Protein AF-A0A935BLL2-F1 (afdb_monomer)

Structure (mmCIF, N/CA/C/O backbone):
data_AF-A0A935BLL2-F1
#
_entry.id   AF-A0A935BLL2-F1
#
loop_
_atom_site.group_PDB
_atom_site.id
_atom_site.type_symbol
_atom_site.label_atom_id
_atom_site.label_alt_id
_atom_site.label_comp_id
_atom_site.label_asym_id
_atom_site.label_entity_id
_atom_site.label_seq_id
_atom_site.pdbx_PDB_ins_code
_atom_site.Cartn_x
_atom_site.Cartn_y
_atom_site.Cartn_z
_atom_site.occupancy
_atom_site.B_iso_or_equiv
_atom_site.auth_seq_id
_atom_site.auth_comp_id
_atom_site.auth_asym_id
_atom_site.auth_atom_id
_atom_site.pdbx_PDB_model_num
ATOM 1 N N . MET A 1 1 ? -3.555 -1.370 -5.092 1.00 89.94 1 MET A N 1
ATOM 2 C CA . MET A 1 1 ? -2.962 -0.899 -3.821 1.00 89.94 1 MET A CA 1
ATOM 3 C C . MET A 1 1 ? -3.740 0.278 -3.264 1.00 89.94 1 MET A C 1
ATOM 5 O O . MET A 1 1 ? -4.274 0.136 -2.180 1.00 89.94 1 MET A O 1
ATOM 9 N N . ASP A 1 2 ? -3.873 1.375 -4.012 1.00 93.38 2 ASP A N 1
ATOM 10 C CA . ASP A 1 2 ? -4.537 2.609 -3.559 1.00 93.38 2 ASP A CA 1
ATOM 11 C C . ASP A 1 2 ? -5.944 2.386 -2.970 1.00 93.38 2 ASP A C 1
ATOM 13 O O . ASP A 1 2 ? -6.155 2.646 -1.793 1.00 93.38 2 ASP A O 1
ATOM 17 N N . ALA A 1 3 ? -6.838 1.716 -3.709 1.00 95.31 3 ALA A N 1
ATOM 18 C CA . ALA A 1 3 ? -8.188 1.385 -3.232 1.00 95.31 3 ALA A CA 1
ATOM 19 C C . ALA A 1 3 ? -8.226 0.550 -1.933 1.00 95.31 3 ALA A C 1
ATOM 21 O O . ALA A 1 3 ? -9.169 0.647 -1.151 1.00 95.31 3 ALA A O 1
ATOM 22 N N . ARG A 1 4 ? -7.202 -0.283 -1.690 1.00 95.75 4 ARG A N 1
ATOM 23 C CA . ARG A 1 4 ? -7.076 -1.048 -0.438 1.00 95.75 4 ARG A CA 1
ATOM 24 C C . ARG A 1 4 ? -6.693 -0.125 0.715 1.00 95.75 4 ARG A C 1
ATOM 26 O O . ARG A 1 4 ? -7.204 -0.275 1.817 1.00 95.75 4 ARG A O 1
ATOM 33 N N . LEU A 1 5 ? -5.825 0.851 0.455 1.00 95.31 5 LEU A N 1
ATOM 34 C CA . LEU A 1 5 ? -5.431 1.837 1.452 1.00 95.31 5 LEU A CA 1
ATOM 35 C C . LEU A 1 5 ? -6.572 2.819 1.763 1.00 95.31 5 LEU A C 1
ATOM 37 O O . LEU A 1 5 ? -6.803 3.089 2.936 1.00 95.31 5 LEU A O 1
ATOM 41 N N . ASP A 1 6 ? -7.351 3.244 0.760 1.00 96.31 6 ASP A N 1
ATOM 42 C CA . ASP A 1 6 ? -8.578 4.040 0.960 1.00 96.31 6 ASP A CA 1
ATOM 43 C C . ASP A 1 6 ? -9.572 3.310 1.876 1.00 96.31 6 ASP A C 1
ATOM 45 O O . ASP A 1 6 ? -10.129 3.879 2.819 1.00 96.31 6 ASP A O 1
ATOM 49 N N . ALA A 1 7 ? -9.793 2.018 1.612 1.00 96.31 7 ALA A N 1
ATOM 50 C CA . ALA A 1 7 ? -10.669 1.193 2.431 1.00 96.31 7 ALA A CA 1
ATOM 51 C C . ALA A 1 7 ? -10.125 1.053 3.860 1.00 96.31 7 ALA A C 1
ATOM 53 O O . ALA A 1 7 ? -10.882 1.205 4.819 1.00 96.31 7 ALA A O 1
ATOM 54 N N . ALA A 1 8 ? -8.819 0.819 4.018 1.00 96.00 8 ALA A N 1
ATOM 55 C CA . ALA A 1 8 ? -8.183 0.737 5.329 1.00 96.00 8 ALA A CA 1
ATOM 56 C C . ALA A 1 8 ? -8.356 2.032 6.140 1.00 96.00 8 ALA A C 1
ATOM 58 O O . ALA A 1 8 ? -8.732 1.957 7.307 1.00 96.00 8 ALA A O 1
ATOM 59 N N . GLU A 1 9 ? -8.165 3.207 5.534 1.00 94.94 9 GLU A N 1
ATOM 60 C CA . GLU A 1 9 ? -8.391 4.507 6.187 1.00 94.94 9 GLU A CA 1
ATOM 61 C C . GLU A 1 9 ? -9.846 4.665 6.648 1.00 94.94 9 GLU A C 1
ATOM 63 O O . GLU A 1 9 ? -10.109 5.032 7.795 1.00 94.94 9 GLU A O 1
ATOM 68 N N . LYS A 1 10 ? -10.810 4.304 5.793 1.00 95.75 10 LYS A N 1
ATOM 69 C CA . LYS A 1 10 ? -12.238 4.337 6.143 1.00 95.75 10 LYS A CA 1
ATOM 70 C C . LYS A 1 10 ? -12.564 3.437 7.342 1.00 95.75 10 LYS A C 1
ATOM 72 O O . LYS A 1 10 ? -13.338 3.823 8.226 1.00 95.75 10 LYS A O 1
ATOM 77 N N . TRP A 1 11 ? -12.004 2.229 7.372 1.00 95.12 11 TRP A N 1
ATOM 78 C CA . TRP A 1 11 ? -12.240 1.274 8.455 1.00 95.12 11 TRP A CA 1
ATOM 79 C C . TRP A 1 11 ? -11.522 1.663 9.750 1.00 95.12 11 TRP A C 1
ATOM 81 O O . TRP A 1 11 ? -12.099 1.473 10.824 1.00 95.12 11 TRP A O 1
ATOM 91 N N . ALA A 1 12 ? -10.334 2.270 9.659 1.00 92.38 12 ALA A N 1
ATOM 92 C CA . ALA A 1 12 ? -9.607 2.832 10.797 1.00 92.38 12 ALA A CA 1
ATOM 93 C C . ALA A 1 12 ? -10.436 3.917 11.505 1.00 92.38 12 ALA A C 1
ATOM 95 O O . ALA A 1 12 ? -10.716 3.786 12.701 1.00 92.38 12 ALA A O 1
ATOM 96 N N . GLY A 1 13 ? -10.970 4.883 10.746 1.00 91.06 13 GLY A N 1
ATOM 97 C CA . GLY A 1 13 ? -11.833 5.938 11.290 1.00 91.06 13 GLY A CA 1
ATOM 98 C C . GLY A 1 13 ? -13.141 5.409 11.897 1.00 91.06 13 GLY A C 1
ATOM 99 O O . GLY A 1 13 ? -13.664 5.967 12.860 1.00 91.06 13 GLY A O 1
ATOM 100 N N . SER A 1 14 ? -13.641 4.275 11.395 1.00 93.38 14 SER A N 1
ATOM 101 C CA . SER A 1 14 ? -14.833 3.592 11.925 1.00 93.38 14 SER A CA 1
ATOM 102 C C . SER A 1 14 ? -14.530 2.628 13.082 1.00 93.38 14 SER A C 1
ATOM 104 O O . SER A 1 14 ? -15.436 1.941 13.557 1.00 93.38 14 SER A O 1
ATOM 106 N N . ARG A 1 15 ? -13.266 2.538 13.524 1.00 91.44 15 ARG A N 1
ATOM 107 C CA . ARG A 1 15 ? -12.765 1.594 14.543 1.00 91.44 15 ARG A CA 1
ATOM 108 C C . ARG A 1 15 ? -13.042 0.118 14.226 1.00 91.44 15 ARG A C 1
ATOM 110 O O . ARG A 1 15 ? -13.068 -0.722 15.125 1.00 91.44 15 ARG A O 1
ATOM 117 N N . GLN A 1 16 ? -13.223 -0.214 12.949 1.00 94.00 16 GLN A N 1
ATOM 118 C CA . GLN A 1 16 ? -13.378 -1.589 12.475 1.00 94.00 16 GLN A CA 1
ATOM 119 C C . GLN A 1 16 ? -12.002 -2.171 12.144 1.00 94.00 16 GLN A C 1
ATOM 121 O O . GLN A 1 16 ? -11.615 -2.302 10.982 1.00 94.00 16 GLN A O 1
ATOM 126 N N . PHE A 1 17 ? -11.233 -2.475 13.190 1.00 92.06 17 PHE A N 1
ATOM 127 C CA . PHE A 1 17 ? -9.819 -2.821 13.045 1.00 92.06 17 PHE A CA 1
ATOM 128 C C . PHE A 1 17 ? -9.585 -4.142 12.308 1.00 92.06 17 PHE A C 1
ATOM 130 O O . PHE A 1 17 ? -8.645 -4.224 11.526 1.00 92.06 17 PHE A O 1
ATOM 137 N N . ASP A 1 18 ? -10.450 -5.143 12.475 1.00 93.19 18 ASP A N 1
ATOM 138 C CA . ASP A 1 18 ? -10.292 -6.430 11.784 1.00 93.19 18 ASP A CA 1
ATOM 139 C C . ASP A 1 18 ? -10.403 -6.259 10.260 1.00 93.19 18 ASP A C 1
ATOM 141 O O . ASP A 1 18 ? -9.546 -6.716 9.502 1.00 93.19 18 ASP A O 1
ATOM 145 N N . THR A 1 19 ? -11.410 -5.508 9.802 1.00 95.38 19 THR A N 1
ATOM 146 C CA . THR A 1 19 ? -11.587 -5.180 8.381 1.00 95.38 19 THR A CA 1
ATOM 147 C C . THR A 1 19 ? -10.441 -4.315 7.864 1.00 95.38 19 THR A C 1
ATOM 149 O O . THR A 1 19 ? -9.909 -4.577 6.788 1.00 95.38 19 THR A O 1
ATOM 152 N N . MET A 1 20 ? -9.999 -3.329 8.651 1.00 96.00 20 MET A N 1
ATOM 153 C CA . MET A 1 20 ? -8.827 -2.514 8.327 1.00 96.00 20 MET A CA 1
ATOM 154 C C . MET A 1 20 ? -7.576 -3.384 8.124 1.00 96.00 20 MET A C 1
ATOM 156 O O . MET A 1 20 ? -6.865 -3.204 7.137 1.00 96.00 20 MET A O 1
ATOM 160 N N . PHE A 1 21 ? -7.302 -4.344 9.012 1.00 95.44 21 PHE A N 1
ATOM 161 C CA . PHE A 1 21 ? -6.142 -5.229 8.879 1.00 95.44 21 PHE A CA 1
ATOM 162 C C . PHE A 1 21 ? -6.223 -6.131 7.652 1.00 95.44 21 PHE A C 1
ATOM 164 O O . PHE A 1 21 ? -5.198 -6.337 7.005 1.00 95.44 21 PHE A O 1
ATOM 171 N N . ASN A 1 22 ? -7.413 -6.612 7.288 1.00 96.94 22 ASN A N 1
ATOM 172 C CA . ASN A 1 22 ? -7.600 -7.369 6.049 1.00 96.94 22 ASN A CA 1
ATOM 173 C C . ASN A 1 22 ? -7.229 -6.532 4.817 1.00 96.94 22 ASN A C 1
ATOM 175 O O . ASN A 1 22 ? -6.504 -7.004 3.938 1.00 96.94 22 ASN A O 1
ATOM 179 N N . GLU A 1 23 ? -7.655 -5.268 4.775 1.00 97.50 23 GLU A N 1
ATOM 180 C CA . GLU A 1 23 ? -7.300 -4.358 3.682 1.00 97.50 23 GLU A CA 1
ATOM 181 C C . GLU A 1 23 ? -5.798 -4.039 3.657 1.00 97.50 23 GLU A C 1
ATOM 183 O O . GLU A 1 23 ? -5.171 -4.080 2.595 1.00 97.50 23 GLU A O 1
ATOM 188 N N . LEU A 1 24 ? -5.182 -3.807 4.823 1.00 96.44 24 LEU A N 1
ATOM 189 C CA . LEU A 1 24 ? -3.736 -3.594 4.932 1.00 96.44 24 LEU A CA 1
ATOM 190 C C . LEU A 1 24 ? -2.922 -4.842 4.560 1.00 96.44 24 LEU A C 1
ATOM 192 O O . LEU A 1 24 ? -1.835 -4.716 3.997 1.00 96.44 24 LEU A O 1
ATOM 196 N N . GLY A 1 25 ? -3.419 -6.041 4.864 1.00 96.44 25 GLY A N 1
ATOM 197 C CA . GLY A 1 25 ? -2.824 -7.308 4.438 1.00 96.44 25 GLY A CA 1
ATOM 198 C C . GLY A 1 25 ? -2.861 -7.463 2.919 1.00 96.44 25 GLY A C 1
ATOM 199 O O . GLY A 1 25 ? -1.839 -7.758 2.303 1.00 96.44 25 GLY A O 1
ATOM 200 N N . GLY A 1 26 ? -4.004 -7.16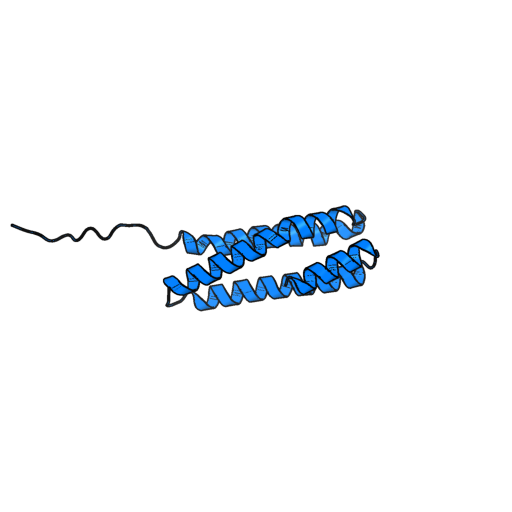4 2.295 1.00 97.06 26 GLY A N 1
ATOM 201 C CA . GLY A 1 26 ? -4.129 -7.150 0.837 1.00 97.06 26 GLY A CA 1
ATOM 202 C C . GLY A 1 26 ? -3.236 -6.097 0.173 1.00 97.06 26 GLY A C 1
ATOM 203 O O . GLY A 1 26 ? -2.610 -6.366 -0.850 1.00 97.06 26 GLY A O 1
ATOM 204 N N . PHE A 1 27 ? -3.127 -4.906 0.767 1.00 96.69 27 PHE A N 1
ATOM 205 C CA . PHE A 1 27 ? -2.186 -3.877 0.324 1.00 96.69 27 PHE A CA 1
ATOM 206 C C . PHE A 1 27 ? -0.733 -4.375 0.363 1.00 96.69 27 PHE A C 1
ATOM 208 O O . PHE A 1 27 ? -0.012 -4.219 -0.623 1.00 96.69 27 PHE A O 1
ATOM 215 N N . HIS A 1 28 ? -0.324 -5.001 1.471 1.00 96.00 28 HIS A N 1
ATOM 216 C CA . HIS A 1 28 ? 1.016 -5.562 1.638 1.00 96.00 28 HIS A CA 1
ATOM 217 C C . HIS A 1 28 ? 1.311 -6.632 0.580 1.00 96.00 28 HIS A C 1
ATOM 219 O O . HIS A 1 28 ? 2.321 -6.531 -0.111 1.00 96.00 28 HIS A O 1
ATOM 225 N N . ALA A 1 29 ? 0.400 -7.590 0.386 1.00 95.62 29 ALA A N 1
ATOM 226 C CA . ALA A 1 29 ? 0.564 -8.663 -0.593 1.00 95.62 29 ALA A CA 1
ATOM 227 C C . ALA A 1 29 ? 0.729 -8.134 -2.026 1.00 95.62 29 ALA A C 1
ATOM 229 O O . ALA A 1 29 ? 1.604 -8.588 -2.754 1.00 95.62 29 ALA A O 1
ATOM 230 N N . LEU A 1 30 ? -0.062 -7.129 -2.424 1.00 95.06 30 LEU A N 1
ATOM 231 C CA . LEU A 1 30 ? 0.065 -6.520 -3.752 1.00 95.06 30 LEU A CA 1
ATOM 232 C C . LEU A 1 30 ? 1.429 -5.855 -3.956 1.00 95.06 30 LEU A C 1
ATOM 234 O O . LEU A 1 30 ? 1.982 -5.901 -5.054 1.00 95.06 30 LEU A O 1
ATOM 238 N N . MET A 1 31 ? 1.944 -5.184 -2.926 1.00 93.38 31 MET A N 1
ATOM 239 C CA . MET A 1 31 ? 3.246 -4.523 -2.984 1.00 93.38 31 MET A CA 1
ATOM 240 C C . MET A 1 31 ? 4.388 -5.534 -3.085 1.00 93.38 31 MET A C 1
ATOM 242 O O . MET A 1 31 ? 5.301 -5.318 -3.881 1.00 93.38 31 MET A O 1
ATOM 246 N N . ASP A 1 32 ? 4.319 -6.622 -2.319 1.00 91.88 32 ASP A N 1
ATOM 247 C CA . ASP A 1 32 ? 5.304 -7.704 -2.369 1.00 91.88 32 ASP A CA 1
ATOM 248 C C . ASP A 1 32 ? 5.325 -8.380 -3.752 1.00 91.88 32 ASP A C 1
ATOM 250 O O . ASP A 1 32 ? 6.374 -8.435 -4.393 1.00 91.88 32 ASP A O 1
ATOM 254 N N . ASP A 1 33 ? 4.153 -8.742 -4.284 1.00 92.69 33 ASP A N 1
ATOM 255 C CA . ASP A 1 33 ? 4.001 -9.314 -5.632 1.00 92.69 33 ASP A CA 1
ATOM 256 C C . ASP A 1 33 ? 4.515 -8.362 -6.728 1.00 92.69 33 ASP A C 1
ATOM 258 O O . ASP A 1 33 ? 5.224 -8.764 -7.651 1.00 92.69 33 ASP A O 1
ATOM 262 N N . SER A 1 34 ? 4.243 -7.058 -6.595 1.00 90.56 34 SER A N 1
ATOM 263 C CA . SER A 1 34 ? 4.734 -6.052 -7.548 1.00 90.56 34 SER A CA 1
ATOM 264 C C . SER A 1 34 ? 6.261 -5.956 -7.558 1.00 90.56 34 SER A C 1
ATOM 266 O O . SER A 1 34 ? 6.858 -5.830 -8.626 1.00 90.56 34 SER A O 1
ATOM 268 N N . LEU A 1 35 ? 6.904 -6.017 -6.389 1.00 87.81 35 LEU A N 1
ATOM 269 C CA . LEU A 1 35 ? 8.365 -6.027 -6.295 1.00 87.81 35 LEU A CA 1
ATOM 270 C C . LEU A 1 35 ? 8.952 -7.308 -6.877 1.00 87.81 35 LEU A C 1
ATOM 272 O O . LEU A 1 35 ? 9.905 -7.247 -7.653 1.00 87.81 35 LEU A O 1
ATOM 276 N N . GLU A 1 36 ? 8.388 -8.460 -6.521 1.00 88.50 36 GLU A N 1
ATOM 277 C CA . GLU A 1 36 ? 8.841 -9.750 -7.029 1.00 88.50 36 GLU A CA 1
ATOM 278 C C . GLU A 1 36 ? 8.749 -9.806 -8.558 1.00 88.50 36 GLU A C 1
ATOM 280 O O . GLU A 1 36 ? 9.700 -10.207 -9.236 1.00 88.50 36 GLU A O 1
ATOM 285 N N . PHE A 1 37 ? 7.634 -9.342 -9.116 1.00 87.44 37 PHE A N 1
ATOM 286 C CA . PHE A 1 37 ? 7.423 -9.273 -10.553 1.00 87.44 37 PHE A CA 1
ATOM 287 C C . PHE A 1 37 ? 8.464 -8.408 -11.272 1.00 87.44 37 PHE A C 1
ATOM 289 O O . PHE A 1 37 ? 8.962 -8.805 -12.330 1.00 87.44 37 PHE A O 1
ATOM 296 N N . LEU A 1 38 ? 8.804 -7.238 -10.719 1.00 84.81 38 LEU A N 1
ATOM 297 C CA . LEU A 1 38 ? 9.821 -6.365 -11.307 1.00 84.81 38 LEU A CA 1
ATOM 298 C C . LEU A 1 38 ? 11.219 -6.983 -11.210 1.00 84.81 38 LEU A C 1
ATOM 300 O O . LEU A 1 38 ? 11.933 -6.998 -12.210 1.00 84.81 38 LEU A O 1
ATOM 304 N N . ASN A 1 39 ? 11.565 -7.577 -10.065 1.00 82.75 39 ASN A N 1
ATOM 305 C CA . ASN A 1 39 ? 12.849 -8.256 -9.869 1.00 82.75 39 ASN A CA 1
ATOM 306 C C . ASN A 1 39 ? 13.036 -9.434 -10.838 1.00 82.75 39 ASN A C 1
ATOM 308 O O . ASN A 1 39 ? 14.115 -9.617 -11.392 1.00 82.75 39 ASN A O 1
ATOM 312 N N . ARG A 1 40 ? 11.980 -10.215 -11.107 1.00 83.62 40 ARG A N 1
ATOM 313 C CA . ARG A 1 40 ? 12.029 -11.324 -12.078 1.00 83.62 40 ARG A CA 1
ATOM 314 C C . ARG A 1 40 ? 12.205 -10.857 -13.529 1.00 83.62 40 ARG A C 1
ATOM 316 O O . ARG A 1 40 ? 12.643 -11.643 -14.363 1.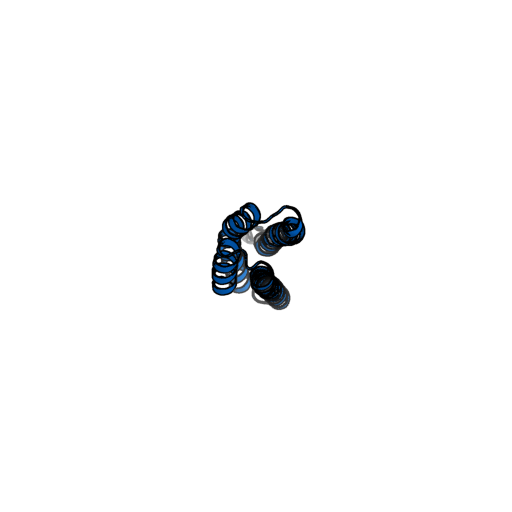00 83.62 40 ARG A O 1
ATOM 323 N N . ARG A 1 41 ? 11.826 -9.617 -13.860 1.00 73.44 41 ARG A N 1
ATOM 324 C CA . ARG A 1 41 ? 11.867 -9.074 -15.233 1.00 73.44 41 ARG A CA 1
ATOM 325 C C . ARG A 1 41 ? 13.123 -8.267 -15.561 1.00 73.44 41 ARG A C 1
ATOM 327 O O . ARG A 1 41 ? 13.265 -7.842 -16.707 1.00 73.44 41 ARG A O 1
ATOM 334 N N . ASP A 1 42 ? 14.033 -8.090 -14.609 1.00 67.19 42 ASP A N 1
ATOM 335 C CA . ASP A 1 42 ? 15.259 -7.297 -14.770 1.00 67.19 42 ASP A CA 1
ATOM 336 C C . ASP A 1 42 ? 16.301 -7.928 -15.724 1.00 67.19 42 ASP A C 1
ATOM 338 O O . ASP A 1 42 ? 17.304 -7.326 -16.082 1.00 67.19 42 ASP A O 1
ATOM 342 N N . SER A 1 43 ? 16.051 -9.137 -16.231 1.00 57.59 43 SER A N 1
ATOM 343 C CA . SER A 1 43 ? 17.050 -9.953 -16.936 1.00 57.59 43 SER A CA 1
ATOM 344 C C . SER A 1 43 ? 17.299 -9.634 -18.425 1.00 57.59 43 SER A C 1
ATOM 346 O O . SER A 1 43 ? 17.888 -10.470 -19.108 1.00 57.59 43 SER A O 1
ATOM 348 N N . GLY A 1 44 ? 16.872 -8.492 -18.987 1.00 56.19 44 GLY A N 1
ATOM 349 C CA . GLY A 1 44 ? 17.128 -8.271 -20.429 1.00 56.19 44 GLY A CA 1
ATOM 350 C C . GLY A 1 44 ? 16.710 -6.965 -21.110 1.00 56.19 44 GLY A C 1
ATOM 351 O O . GLY A 1 44 ? 16.774 -6.890 -22.335 1.00 56.19 44 GLY A O 1
ATOM 352 N N . SER A 1 45 ? 16.259 -5.933 -20.389 1.00 58.09 45 SER A N 1
ATOM 353 C CA . SER A 1 45 ? 15.805 -4.669 -21.000 1.00 58.09 45 SER A CA 1
ATOM 354 C C . SER A 1 45 ? 15.969 -3.491 -20.024 1.00 58.09 45 SER A C 1
ATOM 356 O O . SER A 1 45 ? 14.982 -2.977 -19.486 1.00 58.09 45 SER A O 1
ATOM 358 N N . ASN A 1 46 ? 17.209 -3.035 -19.818 1.00 62.12 46 ASN A N 1
ATOM 359 C CA . ASN A 1 46 ? 17.569 -2.059 -18.777 1.00 62.12 46 ASN A CA 1
ATOM 360 C C . ASN A 1 46 ? 16.689 -0.788 -18.813 1.00 62.12 46 ASN A C 1
ATOM 362 O O . ASN A 1 46 ? 16.182 -0.349 -17.790 1.00 62.12 46 ASN A O 1
ATOM 366 N N . GLY A 1 47 ? 16.378 -0.226 -19.989 1.00 63.12 47 GLY A N 1
ATOM 367 C CA . GLY A 1 47 ? 15.637 1.046 -20.073 1.00 63.12 47 GLY A CA 1
ATOM 368 C C . GLY A 1 47 ? 14.176 1.013 -19.582 1.00 63.12 47 GLY A C 1
ATOM 369 O O . GLY A 1 47 ? 13.747 1.908 -18.856 1.00 63.12 47 GLY A O 1
ATOM 370 N N . LYS A 1 48 ? 13.389 -0.004 -19.966 1.00 68.12 48 LYS A N 1
ATOM 371 C CA . LYS A 1 48 ? 11.955 -0.093 -19.600 1.00 68.12 48 LYS A CA 1
ATOM 372 C C . LYS A 1 48 ? 11.740 -0.581 -18.168 1.00 68.12 48 LYS A C 1
ATOM 374 O O . LYS A 1 48 ? 10.750 -0.218 -17.539 1.00 68.12 48 LYS A O 1
ATOM 379 N N . VAL A 1 49 ? 12.655 -1.404 -17.660 1.00 72.94 49 VAL A N 1
ATOM 380 C CA . VAL A 1 49 ? 12.592 -1.920 -16.290 1.00 72.94 49 VAL A CA 1
ATOM 381 C C . VAL A 1 49 ? 12.852 -0.793 -15.285 1.00 72.94 49 VAL A C 1
ATOM 383 O O . VAL A 1 49 ? 12.071 -0.631 -14.347 1.00 72.94 49 VAL A O 1
ATOM 386 N N . LEU A 1 50 ? 13.833 0.077 -15.553 1.00 75.88 50 LEU A N 1
ATOM 387 C CA . LEU A 1 50 ? 14.112 1.262 -14.734 1.00 75.88 50 LEU A CA 1
ATOM 388 C C . LEU A 1 50 ? 12.925 2.240 -14.655 1.00 75.88 50 LEU A C 1
ATOM 390 O O . LEU A 1 50 ? 12.671 2.800 -13.590 1.00 75.88 50 LEU A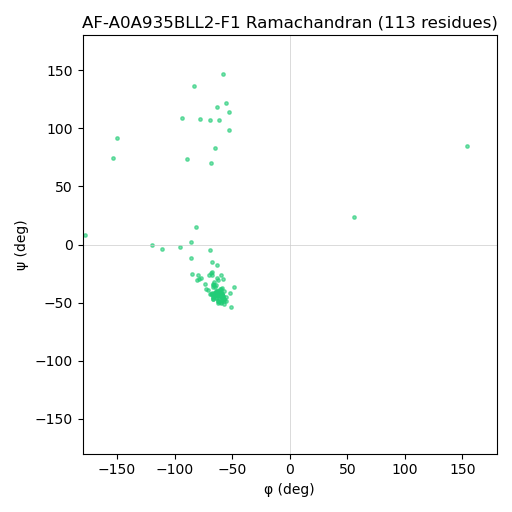 O 1
ATOM 394 N N . ASP A 1 51 ? 12.175 2.442 -15.747 1.00 83.06 51 ASP A N 1
ATOM 395 C CA . ASP A 1 51 ? 10.967 3.288 -15.723 1.00 83.06 51 ASP A CA 1
ATOM 396 C C . ASP A 1 51 ? 9.877 2.696 -14.813 1.00 83.06 51 ASP A C 1
ATOM 398 O O . ASP A 1 51 ? 9.255 3.413 -14.029 1.00 83.06 51 ASP A O 1
ATOM 402 N N . ASN A 1 52 ? 9.689 1.374 -14.841 1.00 85.69 52 ASN A N 1
ATOM 403 C CA . ASN A 1 52 ? 8.712 0.702 -13.982 1.00 85.69 52 ASN A CA 1
ATOM 404 C C . ASN A 1 52 ? 9.100 0.764 -12.498 1.00 85.69 52 ASN A C 1
ATOM 406 O O . ASN A 1 52 ? 8.240 1.036 -11.660 1.00 85.69 52 ASN A O 1
ATOM 410 N N . PHE A 1 53 ? 10.382 0.576 -12.173 1.00 86.19 53 PHE A N 1
ATOM 411 C CA . PHE A 1 53 ? 10.889 0.741 -10.809 1.00 86.19 53 PHE A CA 1
ATOM 412 C C . PHE A 1 53 ? 10.715 2.176 -10.298 1.00 86.19 53 PHE A C 1
ATOM 414 O O . PHE A 1 53 ? 10.235 2.373 -9.181 1.00 86.19 53 PHE A O 1
ATOM 421 N N . LYS A 1 54 ? 10.999 3.187 -11.135 1.00 86.44 54 LYS A N 1
ATOM 422 C CA . LYS A 1 54 ? 10.731 4.599 -10.807 1.00 86.44 54 LYS A CA 1
ATOM 423 C C . LYS A 1 54 ? 9.252 4.849 -10.529 1.00 86.44 54 LYS A C 1
ATOM 425 O O . LYS A 1 54 ? 8.916 5.471 -9.524 1.00 86.44 54 LYS A O 1
ATOM 430 N N . ARG A 1 55 ? 8.356 4.358 -11.392 1.00 87.75 55 ARG A N 1
ATOM 431 C CA . ARG A 1 55 ? 6.902 4.501 -11.198 1.00 87.75 55 ARG A CA 1
ATOM 432 C C . ARG A 1 55 ? 6.435 3.839 -9.906 1.00 87.75 55 ARG A C 1
ATOM 434 O O . ARG A 1 55 ? 5.630 4.433 -9.188 1.00 87.75 55 ARG A O 1
ATOM 441 N N . LEU A 1 56 ? 6.945 2.643 -9.600 1.00 88.50 56 LEU A N 1
ATOM 442 C CA . LEU A 1 56 ? 6.634 1.956 -8.350 1.00 88.50 56 LEU A CA 1
ATOM 443 C C . LEU A 1 56 ? 7.097 2.782 -7.144 1.00 88.50 56 LEU A C 1
ATOM 445 O O . LEU A 1 56 ? 6.292 3.030 -6.253 1.00 88.50 56 LEU A O 1
ATOM 449 N N . GLU A 1 57 ? 8.345 3.259 -7.128 1.00 89.75 57 GLU A N 1
ATOM 450 C CA . GLU A 1 57 ? 8.873 4.088 -6.035 1.00 89.75 57 GLU A CA 1
ATOM 451 C C . GLU A 1 57 ? 8.012 5.332 -5.786 1.00 89.75 57 GLU A C 1
ATOM 453 O O . GLU A 1 57 ? 7.605 5.575 -4.645 1.00 89.75 57 GLU A O 1
ATOM 458 N N . ILE A 1 58 ? 7.678 6.070 -6.851 1.00 89.25 58 ILE A N 1
ATOM 459 C CA . ILE A 1 58 ? 6.850 7.281 -6.777 1.00 89.25 58 ILE A CA 1
ATOM 460 C C . ILE A 1 58 ? 5.479 6.951 -6.174 1.00 89.25 58 ILE A C 1
ATOM 462 O O . ILE A 1 58 ? 4.995 7.683 -5.308 1.00 89.25 58 ILE A O 1
ATOM 466 N N . GLY A 1 59 ? 4.874 5.831 -6.581 1.00 86.94 59 GLY A N 1
ATOM 467 C CA . GLY A 1 59 ? 3.618 5.350 -6.006 1.00 86.94 59 GLY A CA 1
ATOM 468 C C . GLY A 1 59 ? 3.746 5.017 -4.517 1.00 86.94 59 GLY A C 1
ATOM 469 O O . GLY A 1 59 ? 2.963 5.499 -3.698 1.00 86.94 59 GLY A O 1
ATOM 470 N N . LEU A 1 60 ? 4.777 4.258 -4.132 1.00 90.12 60 LEU A N 1
ATOM 471 C CA . LEU A 1 60 ? 5.017 3.869 -2.737 1.00 90.12 60 LEU A CA 1
ATOM 472 C C . LEU A 1 60 ? 5.273 5.067 -1.814 1.00 90.12 60 LEU A C 1
ATOM 474 O O . LEU A 1 60 ? 4.920 5.035 -0.628 1.00 90.12 60 LEU A O 1
ATOM 478 N N . ARG A 1 61 ? 5.862 6.144 -2.342 1.00 90.31 61 ARG A N 1
ATOM 479 C CA . ARG A 1 61 ? 6.088 7.387 -1.597 1.00 90.31 61 ARG A CA 1
ATOM 480 C C . ARG A 1 61 ? 4.782 7.991 -1.076 1.00 90.31 61 ARG A C 1
ATOM 482 O O . ARG A 1 61 ? 4.767 8.480 0.053 1.00 90.31 61 ARG A O 1
ATOM 489 N N . ALA A 1 62 ? 3.698 7.918 -1.850 1.00 91.25 62 ALA A N 1
ATOM 490 C CA . ALA A 1 62 ? 2.393 8.451 -1.458 1.00 91.25 62 ALA A CA 1
ATOM 491 C C . ALA A 1 62 ? 1.729 7.648 -0.322 1.00 91.25 62 ALA A C 1
ATOM 493 O O . ALA A 1 62 ? 0.969 8.207 0.467 1.00 91.25 62 ALA A O 1
ATOM 494 N N . PHE A 1 63 ? 2.048 6.358 -0.182 1.00 93.38 63 PHE A N 1
ATOM 495 C CA . PHE A 1 63 ? 1.428 5.486 0.825 1.00 93.38 63 PHE A CA 1
ATOM 496 C C . PHE A 1 63 ? 2.020 5.647 2.231 1.00 93.38 63 PHE A C 1
ATOM 498 O O . PHE A 1 63 ? 1.331 5.423 3.223 1.00 93.38 63 PHE A O 1
ATOM 505 N N . SER A 1 64 ? 3.279 6.077 2.350 1.00 92.19 64 SER A N 1
ATOM 506 C CA . SER A 1 64 ? 3.946 6.244 3.653 1.00 92.19 64 SER A CA 1
ATOM 507 C C . SER A 1 64 ? 3.223 7.201 4.624 1.00 92.19 64 SER A C 1
ATOM 509 O O . SER A 1 64 ? 2.992 6.798 5.765 1.00 92.19 64 SER A O 1
ATOM 511 N N . PRO A 1 65 ? 2.844 8.440 4.237 1.00 94.00 65 PRO A N 1
ATOM 512 C CA . PRO A 1 65 ? 2.115 9.337 5.141 1.00 94.00 65 PRO A CA 1
ATOM 513 C C . PRO A 1 65 ? 0.717 8.815 5.495 1.00 94.00 65 PRO A C 1
ATOM 515 O O . PRO A 1 65 ? 0.255 9.015 6.6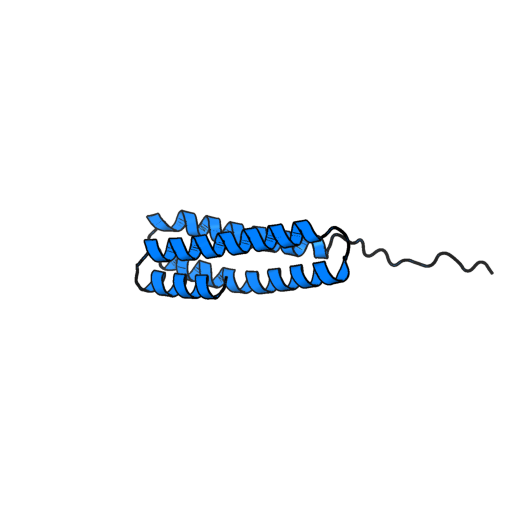12 1.00 94.00 65 PRO A O 1
ATOM 518 N N . ARG A 1 66 ? 0.068 8.105 4.571 1.00 94.56 66 ARG A N 1
ATOM 519 C CA . ARG A 1 66 ? -1.271 7.531 4.742 1.00 94.56 66 ARG A CA 1
ATOM 520 C C . ARG A 1 66 ? -1.303 6.421 5.794 1.00 94.56 66 ARG A C 1
ATOM 522 O O . ARG A 1 66 ? -2.118 6.439 6.710 1.00 94.56 66 ARG A O 1
ATOM 529 N N . ILE A 1 67 ? -0.330 5.510 5.747 1.00 94.62 67 ILE A N 1
ATOM 530 C CA . ILE A 1 67 ? -0.184 4.451 6.759 1.00 94.62 67 ILE A CA 1
ATOM 531 C C . ILE A 1 67 ? 0.133 5.048 8.142 1.00 94.62 67 ILE A C 1
ATOM 533 O O . ILE A 1 67 ? -0.342 4.541 9.157 1.00 94.62 67 ILE A O 1
ATOM 537 N N . GLU A 1 68 ? 0.888 6.150 8.203 1.00 94.00 68 GLU A N 1
ATOM 538 C CA . GLU A 1 68 ? 1.150 6.861 9.461 1.00 94.00 68 GLU A CA 1
ATOM 539 C C . GLU A 1 68 ? -0.122 7.499 10.048 1.00 94.00 68 GLU A C 1
ATOM 541 O O . GLU A 1 68 ? -0.271 7.521 11.268 1.00 94.00 68 GLU A O 1
ATOM 546 N N . VAL A 1 69 ? -1.058 7.973 9.216 1.00 93.44 69 VAL A N 1
ATOM 547 C CA . VAL A 1 69 ? -2.374 8.445 9.685 1.00 93.44 69 VAL A CA 1
ATOM 548 C C . VAL A 1 69 ? -3.145 7.300 10.341 1.00 93.44 69 VAL A C 1
ATOM 550 O O . VAL A 1 69 ? -3.541 7.438 11.495 1.00 93.44 69 VAL A O 1
ATOM 553 N N . ILE A 1 70 ? -3.251 6.144 9.675 1.00 93.75 70 ILE A N 1
ATOM 554 C CA . ILE A 1 70 ? -3.895 4.945 10.243 1.00 93.75 70 ILE A CA 1
ATOM 555 C C . ILE A 1 70 ? -3.252 4.567 11.584 1.00 93.75 70 ILE A C 1
ATOM 557 O O . ILE A 1 70 ? -3.942 4.316 12.569 1.00 93.75 70 ILE A O 1
ATOM 561 N N . ARG A 1 71 ? -1.915 4.568 11.650 1.00 93.19 71 ARG A N 1
ATOM 562 C CA . ARG A 1 71 ? -1.164 4.232 12.865 1.00 93.19 71 ARG A CA 1
ATOM 563 C C . ARG A 1 71 ? -1.543 5.114 14.058 1.00 93.19 71 ARG A C 1
ATOM 565 O O . ARG A 1 71 ? -1.629 4.617 15.178 1.00 93.19 71 ARG A O 1
ATOM 572 N N . ARG A 1 72 ? -1.758 6.412 13.833 1.00 91.31 72 ARG A N 1
ATOM 573 C CA . ARG A 1 72 ? -2.096 7.380 14.891 1.00 91.31 72 ARG A CA 1
ATOM 574 C C . ARG A 1 72 ? -3.485 7.164 15.485 1.00 91.31 72 ARG A C 1
ATOM 576 O O . ARG A 1 72 ? -3.707 7.551 16.627 1.00 91.31 72 ARG A O 1
ATOM 583 N N . GLU A 1 73 ? -4.394 6.554 14.735 1.00 87.94 73 GLU A N 1
ATOM 584 C CA . GLU A 1 73 ? -5.757 6.258 15.188 1.00 87.94 73 GLU A CA 1
ATOM 585 C C . GLU A 1 73 ? -5.855 4.931 15.954 1.00 87.94 73 GLU A C 1
ATOM 587 O O . GLU A 1 73 ? -6.868 4.652 16.603 1.00 87.94 73 GLU A O 1
ATOM 592 N N . LEU A 1 74 ? -4.801 4.109 15.911 1.00 88.50 74 LEU A N 1
ATOM 593 C CA . LEU A 1 74 ? -4.810 2.783 16.512 1.00 88.50 74 LEU A CA 1
ATOM 594 C C . LEU A 1 74 ? -4.494 2.8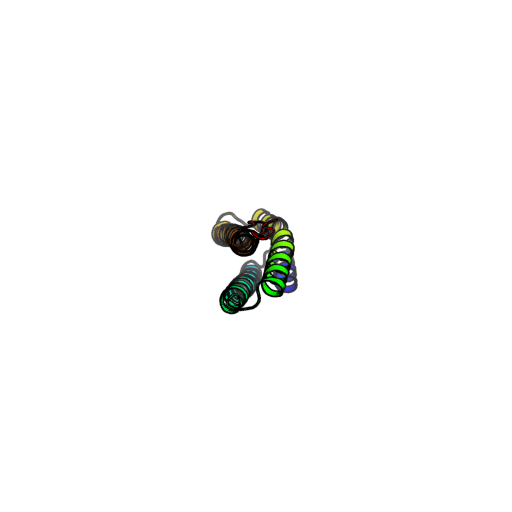07 18.014 1.00 88.50 74 LEU A C 1
ATOM 596 O O . LEU A 1 74 ? -3.522 3.429 18.450 1.00 88.50 74 LEU A O 1
ATOM 600 N N . PRO A 1 75 ? -5.241 2.037 18.826 1.00 87.56 75 PRO A N 1
ATOM 601 C CA . PRO A 1 75 ? -4.804 1.685 20.170 1.00 87.56 75 PRO A CA 1
ATOM 602 C C . PRO A 1 75 ? -3.456 0.949 20.131 1.00 87.56 75 PRO A C 1
ATOM 604 O O . PRO A 1 75 ? -3.223 0.133 19.241 1.00 87.56 75 PRO A O 1
ATOM 607 N N . ILE A 1 76 ? -2.611 1.145 21.151 1.00 86.12 76 ILE A N 1
ATOM 608 C CA . ILE A 1 76 ? -1.245 0.578 21.237 1.00 86.12 76 ILE A CA 1
ATOM 609 C C . ILE A 1 76 ? -1.193 -0.928 20.924 1.00 86.12 76 ILE A C 1
ATOM 611 O O . ILE A 1 76 ? -0.262 -1.396 20.276 1.00 86.12 76 ILE A O 1
ATOM 615 N N . ARG A 1 77 ? -2.216 -1.695 21.325 1.00 84.50 77 ARG A N 1
ATOM 616 C CA . ARG A 1 77 ? -2.283 -3.149 21.093 1.00 84.50 77 ARG A CA 1
ATOM 617 C C . ARG A 1 77 ? -2.321 -3.562 19.612 1.00 84.50 77 ARG A C 1
ATOM 619 O O . ARG A 1 77 ? -2.072 -4.719 19.304 1.00 84.50 77 ARG A O 1
ATOM 626 N N . TYR A 1 78 ? -2.656 -2.636 18.717 1.00 80.75 78 TYR A N 1
ATOM 627 C CA . TYR A 1 78 ? -2.855 -2.862 17.283 1.00 80.75 78 TYR A CA 1
ATOM 628 C C . TYR A 1 78 ? -1.766 -2.218 16.406 1.00 80.75 78 TYR A C 1
ATOM 630 O O . TYR A 1 78 ? -1.743 -2.387 15.191 1.00 80.75 78 TYR A O 1
ATOM 638 N N . ASP A 1 79 ? -0.838 -1.490 17.017 1.00 88.81 79 ASP A N 1
ATOM 639 C CA . ASP A 1 79 ? 0.157 -0.651 16.341 1.00 88.81 79 ASP A CA 1
ATOM 640 C C . ASP A 1 79 ? 1.318 -1.463 15.724 1.00 88.81 79 ASP A C 1
ATOM 642 O O . ASP A 1 79 ? 1.888 -1.094 14.697 1.00 88.81 79 ASP A O 1
ATOM 646 N N . ASP A 1 80 ? 1.644 -2.616 16.309 1.00 91.56 80 ASP A N 1
ATOM 647 C CA . ASP A 1 80 ? 2.822 -3.422 15.962 1.00 91.56 80 ASP A CA 1
ATOM 648 C C . ASP A 1 80 ? 2.848 -3.882 14.488 1.00 91.56 80 ASP A C 1
ATOM 650 O O . ASP A 1 80 ? 3.857 -3.731 13.789 1.00 91.56 80 ASP A O 1
ATOM 654 N N . TYR A 1 81 ? 1.717 -4.366 13.962 1.00 92.50 81 TYR A N 1
ATOM 655 C CA . TYR A 1 81 ? 1.617 -4.739 12.547 1.00 92.50 81 TYR A CA 1
ATOM 656 C C . TYR A 1 81 ? 1.803 -3.532 11.618 1.00 92.50 81 TYR A C 1
ATOM 658 O O . TYR A 1 81 ? 2.540 -3.617 10.635 1.00 92.50 81 TYR A O 1
ATOM 666 N N . VAL A 1 82 ? 1.187 -2.392 11.938 1.00 93.75 82 VAL A N 1
ATOM 667 C CA . VAL A 1 82 ? 1.262 -1.189 11.096 1.00 93.75 82 VAL A CA 1
ATOM 668 C C . VAL A 1 82 ? 2.683 -0.630 11.061 1.0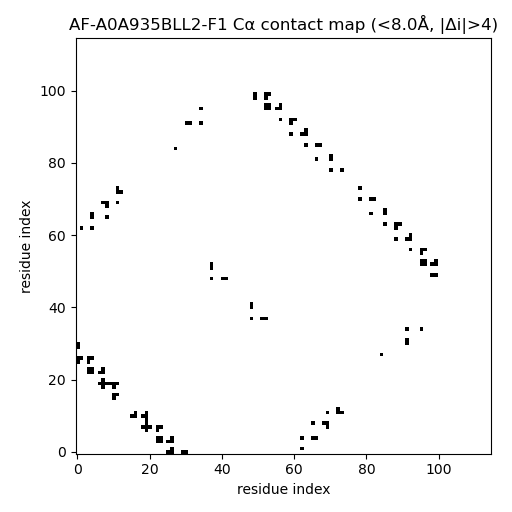0 93.75 82 VAL A C 1
ATOM 670 O O . VAL A 1 82 ? 3.163 -0.241 9.997 1.00 93.75 82 VAL A O 1
ATOM 673 N N . ARG A 1 83 ? 3.423 -0.684 12.176 1.00 94.00 83 ARG A N 1
ATOM 674 C CA . ARG A 1 83 ? 4.855 -0.335 12.196 1.00 94.00 83 ARG A CA 1
ATOM 675 C C . ARG A 1 83 ? 5.692 -1.237 11.298 1.00 94.00 83 ARG A C 1
ATOM 677 O O . ARG A 1 83 ? 6.555 -0.736 10.574 1.00 94.00 83 ARG A O 1
ATOM 684 N N . ARG A 1 84 ? 5.446 -2.551 11.326 1.00 94.44 84 ARG A N 1
ATOM 685 C CA . ARG A 1 84 ? 6.114 -3.493 10.415 1.00 94.44 84 ARG A CA 1
ATOM 686 C C . ARG A 1 84 ? 5.794 -3.178 8.960 1.00 94.44 84 ARG A C 1
ATOM 688 O O . ARG A 1 84 ? 6.716 -3.132 8.152 1.00 94.44 84 ARG A O 1
ATOM 695 N N . LEU A 1 85 ? 4.533 -2.889 8.645 1.00 94.69 85 LEU A N 1
ATOM 696 C CA . LEU A 1 85 ? 4.120 -2.502 7.299 1.00 94.69 85 LEU A CA 1
ATOM 697 C C . LEU A 1 85 ? 4.808 -1.206 6.844 1.00 94.69 85 LEU A C 1
ATOM 699 O O . LEU A 1 85 ? 5.316 -1.140 5.729 1.00 94.69 85 LEU A O 1
ATOM 703 N N . MET A 1 86 ? 4.908 -0.195 7.709 1.00 94.19 86 MET A N 1
ATOM 704 C CA . MET A 1 86 ? 5.652 1.031 7.398 1.00 94.19 86 MET A CA 1
ATOM 705 C C . MET A 1 86 ? 7.131 0.764 7.117 1.00 94.19 86 MET A C 1
ATOM 707 O O . MET A 1 86 ? 7.700 1.369 6.208 1.00 94.19 86 MET A O 1
ATOM 711 N N . LYS A 1 87 ? 7.770 -0.116 7.898 1.00 94.38 87 LYS A N 1
ATOM 712 C CA . LYS A 1 87 ? 9.152 -0.531 7.638 1.00 94.38 87 LYS A CA 1
ATOM 713 C C . LYS A 1 87 ? 9.248 -1.223 6.279 1.00 94.38 87 LYS A C 1
ATOM 715 O O . LYS A 1 87 ? 10.095 -0.842 5.482 1.00 94.38 87 LYS A O 1
ATOM 720 N N . PHE A 1 88 ? 8.330 -2.137 5.986 1.00 93.94 88 PHE A N 1
ATOM 721 C CA . PHE A 1 88 ? 8.285 -2.825 4.702 1.00 93.94 88 PHE A CA 1
ATOM 722 C C . PHE A 1 88 ? 8.135 -1.849 3.528 1.00 93.94 88 PHE A C 1
ATOM 724 O O . PHE A 1 88 ? 8.873 -1.965 2.561 1.00 93.94 88 PHE A O 1
ATOM 731 N N . VAL A 1 89 ? 7.266 -0.833 3.617 1.00 93.38 89 VAL A N 1
ATOM 732 C CA . VAL A 1 89 ? 7.138 0.202 2.568 1.00 93.38 89 VAL A CA 1
ATOM 733 C C . VAL A 1 89 ? 8.453 0.958 2.358 1.00 93.38 89 VAL A C 1
ATOM 735 O O . VAL A 1 89 ? 8.808 1.280 1.224 1.00 93.38 89 VAL A O 1
ATOM 738 N N . ARG A 1 90 ? 9.199 1.251 3.429 1.00 91.75 90 ARG A N 1
ATOM 739 C CA . ARG A 1 90 ? 10.519 1.8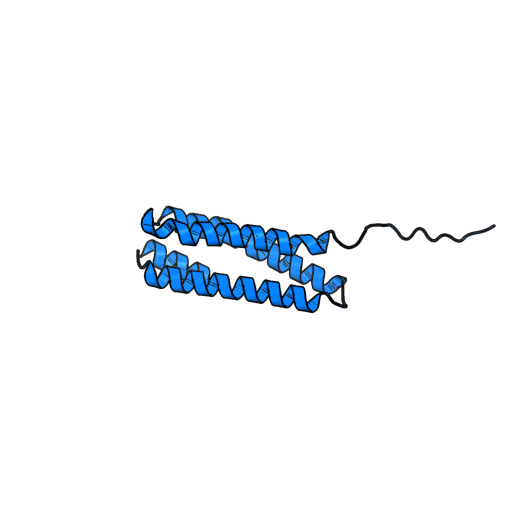91 3.315 1.00 91.75 90 ARG A CA 1
ATOM 740 C C . ARG A 1 90 ? 11.521 0.965 2.633 1.00 91.75 90 ARG A C 1
ATOM 742 O O . ARG A 1 90 ? 12.185 1.400 1.700 1.00 91.75 90 ARG A O 1
ATOM 749 N N . ASP A 1 91 ? 11.574 -0.297 3.046 1.00 91.69 91 ASP A N 1
ATOM 750 C CA . ASP A 1 91 ? 12.473 -1.298 2.469 1.00 91.69 91 ASP A CA 1
ATOM 751 C C . ASP A 1 91 ? 12.136 -1.556 0.987 1.00 91.69 91 ASP A C 1
ATOM 753 O O . ASP A 1 91 ? 13.028 -1.616 0.144 1.00 91.69 91 ASP A O 1
ATOM 757 N N . ALA A 1 92 ? 10.847 -1.619 0.647 1.00 89.69 92 ALA A N 1
ATOM 758 C CA . ALA A 1 92 ? 10.322 -1.725 -0.712 1.00 89.69 92 ALA A CA 1
ATOM 759 C C . ALA A 1 92 ? 10.779 -0.565 -1.604 1.00 89.69 92 ALA A C 1
ATOM 761 O O . ALA A 1 92 ? 11.210 -0.782 -2.735 1.00 89.69 92 ALA A O 1
ATOM 762 N N . ARG A 1 93 ? 10.730 0.668 -1.088 1.00 90.25 93 ARG A N 1
ATOM 763 C CA . ARG A 1 93 ? 11.230 1.850 -1.801 1.00 90.25 93 ARG A CA 1
ATOM 764 C C . ARG A 1 93 ? 12.736 1.782 -2.017 1.00 90.25 93 ARG A C 1
ATOM 766 O O . ARG A 1 93 ? 13.176 2.025 -3.134 1.00 90.25 93 ARG A O 1
ATOM 773 N N . THR A 1 94 ? 13.506 1.397 -0.999 1.00 88.88 94 THR A N 1
ATOM 774 C CA . THR A 1 94 ? 14.959 1.205 -1.131 1.00 88.88 94 THR A CA 1
ATOM 775 C C . THR A 1 94 ? 15.281 0.192 -2.230 1.00 88.88 94 THR A C 1
ATOM 777 O O . THR A 1 94 ? 16.058 0.499 -3.133 1.00 88.88 94 THR A O 1
ATOM 780 N N . LYS A 1 95 ? 14.611 -0.968 -2.223 1.00 84.50 95 LYS A N 1
ATOM 781 C CA . LYS A 1 95 ? 14.765 -1.995 -3.264 1.00 84.50 95 LYS A CA 1
ATOM 782 C C . LYS A 1 95 ? 14.377 -1.481 -4.649 1.00 84.50 95 LYS A C 1
ATOM 784 O O . LYS A 1 95 ? 15.069 -1.762 -5.614 1.00 84.50 95 LYS A O 1
ATOM 789 N N . ALA A 1 96 ? 13.305 -0.696 -4.758 1.00 84.31 96 ALA A N 1
ATOM 790 C CA . ALA A 1 96 ? 12.897 -0.116 -6.035 1.00 84.31 96 ALA A CA 1
ATOM 791 C C . ALA A 1 96 ? 13.891 0.935 -6.564 1.00 84.31 96 ALA A C 1
ATOM 793 O O . ALA A 1 96 ? 13.970 1.151 -7.770 1.00 84.31 96 ALA A O 1
ATOM 794 N N . THR A 1 97 ? 14.659 1.589 -5.687 1.00 84.31 97 THR A N 1
ATOM 795 C CA . THR A 1 97 ? 15.686 2.560 -6.098 1.00 84.31 97 THR A CA 1
ATOM 796 C C . THR A 1 97 ? 17.028 1.935 -6.458 1.00 84.31 97 THR A C 1
ATOM 798 O O . THR A 1 97 ? 17.762 2.530 -7.238 1.00 84.31 97 THR A O 1
ATOM 801 N N . GLU A 1 98 ? 17.359 0.761 -5.923 1.00 80.81 98 GLU A N 1
ATOM 802 C CA . GLU A 1 98 ? 18.669 0.122 -6.099 1.00 80.81 98 GLU A CA 1
ATOM 803 C C . GLU A 1 98 ? 19.041 -0.130 -7.579 1.00 80.81 98 GLU A C 1
ATOM 805 O O . GLU A 1 98 ? 20.135 0.279 -7.982 1.00 80.81 98 GLU A O 1
ATOM 810 N N . PRO A 1 99 ? 18.135 -0.633 -8.448 1.00 77.38 99 PRO A N 1
ATOM 811 C CA . PRO A 1 99 ? 18.413 -0.777 -9.879 1.00 77.38 99 PRO A CA 1
ATOM 812 C C . PRO A 1 99 ? 18.743 0.544 -10.586 1.00 77.38 99 PRO A C 1
ATOM 814 O O . PRO A 1 99 ? 19.482 0.549 -11.567 1.00 77.38 99 PRO A O 1
ATOM 817 N N . LEU A 1 100 ? 18.259 1.688 -10.079 1.00 72.81 100 LEU A N 1
ATOM 818 C CA . LEU A 1 100 ? 18.490 3.006 -10.689 1.00 72.81 100 LEU A CA 1
ATOM 819 C C . LEU A 1 100 ? 19.951 3.462 -10.626 1.00 72.81 100 LEU A C 1
ATOM 821 O O . LEU A 1 100 ? 20.316 4.403 -11.330 1.00 72.81 100 LEU A O 1
ATOM 825 N N . PHE A 1 101 ? 20.765 2.810 -9.795 1.00 71.00 101 PHE A N 1
ATOM 826 C CA . PHE A 1 101 ? 22.166 3.152 -9.565 1.00 71.00 101 PHE A CA 1
ATOM 827 C C . PHE A 1 101 ? 23.138 2.018 -9.935 1.00 71.00 101 PHE A C 1
ATOM 829 O O . PHE A 1 101 ? 24.344 2.193 -9.775 1.00 71.00 101 PHE A O 1
ATOM 836 N N . SER A 1 102 ? 22.638 0.867 -10.404 1.00 62.00 102 SER A N 1
ATOM 837 C CA . SER A 1 102 ? 23.448 -0.338 -10.647 1.00 62.00 102 SER A CA 1
ATOM 838 C C . SER A 1 102 ? 24.215 -0.303 -11.980 1.00 62.00 102 SER A C 1
ATOM 840 O O . SER A 1 102 ? 25.337 -0.804 -12.057 1.00 62.00 102 SER A O 1
ATOM 842 N N . ASP A 1 103 ? 23.683 0.377 -13.006 1.00 57.69 103 ASP A N 1
ATOM 843 C CA . ASP A 1 103 ? 24.415 0.610 -14.255 1.00 57.69 103 ASP A CA 1
ATOM 844 C C . ASP A 1 103 ? 25.426 1.747 -14.060 1.00 57.69 103 ASP A C 1
ATOM 846 O O . ASP A 1 103 ? 25.096 2.929 -13.933 1.00 57.69 103 ASP A O 1
ATOM 850 N N . THR A 1 104 ? 26.696 1.358 -14.023 1.00 49.41 104 THR A N 1
ATOM 851 C CA . THR A 1 104 ? 27.853 2.237 -13.921 1.00 49.41 104 THR A CA 1
ATOM 852 C C . THR A 1 104 ? 27.772 3.307 -15.013 1.00 49.41 104 THR A C 1
ATOM 854 O O . THR A 1 104 ? 27.904 3.017 -16.201 1.00 49.41 104 THR A O 1
ATOM 857 N N . VAL A 1 105 ? 27.597 4.572 -14.625 1.00 48.72 105 VAL A N 1
ATOM 858 C CA . VAL A 1 105 ? 27.850 5.738 -15.485 1.00 48.72 105 VAL A CA 1
ATOM 859 C C . VAL A 1 105 ? 29.358 5.848 -15.733 1.00 48.72 105 VAL A C 1
ATOM 861 O O . VAL A 1 105 ? 30.031 6.740 -15.227 1.00 48.72 105 VAL A O 1
ATOM 864 N N . VAL A 1 106 ? 29.916 4.914 -16.503 1.00 48.31 106 VAL A N 1
ATOM 865 C CA . VAL A 1 106 ? 31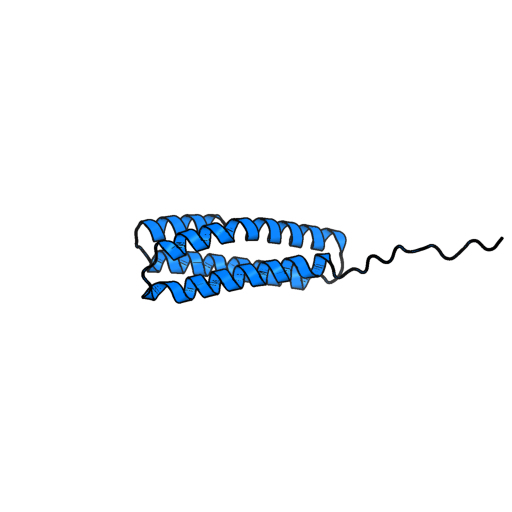.179 5.131 -17.207 1.00 48.31 106 VAL A CA 1
ATOM 866 C C . VAL A 1 106 ? 30.784 5.632 -18.591 1.00 48.31 106 VAL A C 1
ATOM 868 O O . VAL A 1 106 ? 30.242 4.860 -19.384 1.00 48.31 106 VAL A O 1
ATOM 871 N N . PRO A 1 107 ? 31.002 6.919 -18.915 1.00 49.69 107 PRO A N 1
ATOM 872 C CA . PRO A 1 107 ? 30.877 7.376 -20.287 1.00 49.69 107 PRO A CA 1
ATOM 873 C C . PRO A 1 107 ? 31.800 6.502 -21.131 1.00 49.69 107 PRO A C 1
ATOM 875 O O . PRO A 1 107 ? 33.000 6.440 -20.857 1.00 49.69 107 PRO A O 1
ATOM 878 N N . ASN A 1 108 ? 31.255 5.817 -22.134 1.00 47.97 108 ASN A N 1
ATOM 879 C CA . ASN A 1 108 ? 32.053 5.096 -23.114 1.00 47.97 108 ASN A CA 1
ATOM 880 C C . ASN A 1 108 ? 32.865 6.135 -23.907 1.00 47.97 108 ASN A C 1
ATOM 882 O O . ASN A 1 108 ? 32.429 6.626 -24.949 1.00 47.97 108 ASN A O 1
ATOM 886 N N . ARG A 1 109 ? 34.015 6.561 -23.366 1.00 47.12 109 ARG A N 1
ATOM 887 C CA . ARG A 1 109 ? 35.023 7.297 -24.124 1.00 47.12 109 ARG A CA 1
ATOM 888 C C . ARG A 1 109 ? 35.447 6.345 -25.227 1.00 47.12 109 ARG A C 1
ATOM 890 O O . ARG A 1 109 ? 36.117 5.352 -24.963 1.00 47.12 109 ARG A O 1
ATOM 897 N N . LYS A 1 110 ? 35.018 6.647 -26.453 1.00 47.16 110 LYS A N 1
ATOM 898 C CA . LYS A 1 110 ? 35.565 6.043 -27.663 1.00 47.16 110 LYS A CA 1
ATOM 899 C C . LYS A 1 110 ? 37.083 6.226 -27.622 1.00 47.16 110 LYS A C 1
ATOM 901 O O . LYS A 1 110 ? 37.590 7.299 -27.927 1.00 47.16 110 LYS A O 1
ATOM 906 N N . ASN A 1 111 ? 37.794 5.186 -27.205 1.00 56.00 111 ASN A N 1
ATOM 907 C CA . ASN A 1 111 ? 39.203 5.033 -27.506 1.00 56.00 111 ASN A CA 1
ATOM 908 C C . ASN A 1 111 ? 39.291 4.751 -29.002 1.00 56.00 111 ASN A C 1
ATOM 910 O O . ASN A 1 111 ? 38.916 3.670 -29.452 1.00 56.00 111 ASN A O 1
ATOM 914 N N . GLY A 1 112 ? 39.748 5.739 -29.759 1.00 53.91 112 GLY A N 1
ATOM 915 C CA . GLY A 1 112 ? 40.050 5.565 -31.167 1.00 53.91 112 GLY A CA 1
ATOM 916 C C . GLY A 1 112 ? 39.938 6.864 -31.935 1.00 53.91 112 GLY A C 1
ATOM 917 O O . 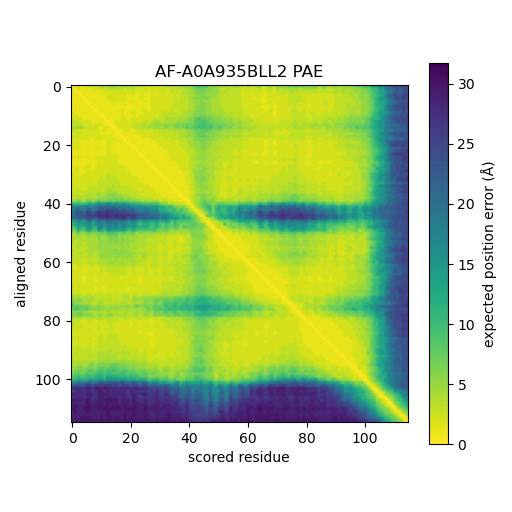GLY A 1 112 ? 38.910 7.111 -32.543 1.00 53.91 112 GLY A O 1
ATOM 918 N N . GLU A 1 113 ? 41.015 7.639 -31.924 1.00 44.88 113 GLU A N 1
ATOM 919 C CA . GLU A 1 113 ? 41.541 8.273 -33.131 1.00 44.88 113 GLU A CA 1
ATOM 920 C C . GLU A 1 113 ? 43.057 8.400 -32.928 1.00 44.88 113 GLU A C 1
ATOM 922 O O . GLU A 1 113 ? 43.563 9.320 -32.294 1.00 44.88 113 GLU A O 1
ATOM 927 N N . ASN A 1 114 ? 43.768 7.362 -33.386 1.00 49.88 114 ASN A N 1
ATOM 928 C CA . ASN A 1 114 ? 45.138 7.514 -33.855 1.00 49.88 114 ASN A CA 1
ATOM 929 C C . ASN A 1 114 ? 45.079 8.440 -35.070 1.00 49.88 114 ASN A C 1
ATOM 931 O O . ASN A 1 114 ? 44.463 8.038 -36.057 1.00 49.88 114 ASN A O 1
ATOM 935 N N . LEU A 1 115 ? 45.732 9.597 -34.998 1.00 42.19 115 LEU A N 1
ATOM 936 C CA . LEU A 1 115 ? 46.374 10.291 -36.117 1.00 42.19 115 LEU A CA 1
ATOM 937 C C . LEU A 1 115 ? 47.552 11.098 -35.561 1.00 42.19 115 LEU A C 1
ATOM 939 O O . LEU A 1 115 ? 47.320 11.904 -34.633 1.00 42.19 115 LEU A O 1
#

pLDDT: mean 83.72, std 15.27, range [42.19, 97.5]

Solvent-accessible surface area (backbone atoms only — not comparable to full-atom values): 6660 Å² total; per-residue (Å²): 91,68,72,31,51,56,49,20,50,57,23,45,78,68,68,38,56,70,63,17,50,53,26,50,51,53,29,49,52,53,53,53,52,52,51,52,55,52,65,73,60,61,84,80,49,71,74,66,48,49,53,52,29,50,53,48,32,60,54,54,59,65,46,55,65,54,54,51,54,46,45,72,73,44,59,77,94,63,32,65,64,51,54,52,50,54,51,49,54,51,53,51,38,53,60,35,49,49,69,76,66,65,70,75,89,66,79,83,72,78,85,78,82,91,128

Radius of gyration: 19.39 Å; Cα contacts (8 Å, |Δi|>4): 77; chains: 1; bounding box: 61×22×57 Å

Sequence (115 aa):
MDARLDAAEKWAGSRQFDTMFNELGGFHALMDDSLEFLNRRDSGSNGKVLDNFKRLEIGLRAFSPRIEVIRRELPIRYDDYVRRLMKFVRDARTKATEPLFSDTVVPNRKNGENL

Mean predicted aligned error: 8.13 Å

Nearest PDB structures (foldseek):
  2pft-assembly1_A  TM=6.158E-01  e=7.753E-01  Mus musculus
  4fj3-assembly1_B  TM=4.835E-01  e=9.670E-01  Homo sapiens

Foldseek 3Di:
DVVLLVQLLVCLVVVVLVSNVVSLVVVLVVLVVLLVVLVVPCPPDLPVSLVSLVVSLVVLVVCLVSLVVSLVSDDPVSNVVSVVSSVVSVVSNVSSCPSVPPPDPPPPPPPDDDD

Secondary structure (DSSP, 8-state):
-HHHHHHHHHHHHTT-HHHHHHHHHHHHHHHHHHHHHHHHH-SS-HHHHHHHHHHHHHHHHHHHHHHHHHHHHS-HHHHHHHHHHHHHHHHHHHHHHGGGGTS------------